Protein AF-A0AAU9WSP3-F1 (afdb_monomer)

Solvent-accessible surface area (backbone atoms only — not comparable to full-atom values): 6802 Å² total; per-residue (Å²): 117,81,65,59,62,52,50,52,52,45,54,53,53,48,30,65,73,71,67,58,80,70,89,55,88,59,47,68,60,51,52,48,63,74,67,63,67,75,53,58,68,58,49,56,67,69,65,37,68,61,59,35,25,74,69,62,74,43,94,52,84,66,62,70,87,78,64,78,55,100,62,71,81,72,67,84,59,94,43,68,72,53,45,72,30,73,66,51,56,45,34,62,60,54,68,67,50,72,83,68,74,81,60,78,87,115

Structure (mmCIF, N/CA/C/O backbone):
data_AF-A0AAU9WSP3-F1
#
_entry.id   AF-A0AAU9WSP3-F1
#
loop_
_atom_site.group_PDB
_atom_site.id
_atom_site.type_symbol
_atom_site.label_atom_id
_atom_site.label_alt_id
_atom_site.label_comp_id
_atom_site.label_asym_id
_atom_site.label_entity_id
_atom_site.label_seq_id
_atom_site.pdbx_PDB_ins_code
_atom_site.Cartn_x
_atom_site.Cartn_y
_atom_site.Cartn_z
_atom_site.occupancy
_atom_site.B_iso_or_equiv
_atom_site.auth_seq_id
_atom_site.auth_comp_id
_atom_site.auth_asym_id
_atom_site.auth_atom_id
_atom_site.pdbx_PDB_model_num
ATOM 1 N N . TYR A 1 1 ? 4.171 11.838 8.078 1.00 46.59 1 TYR A N 1
ATOM 2 C CA . TYR A 1 1 ? 2.844 12.395 7.734 1.00 46.59 1 TYR A CA 1
ATOM 3 C C . TYR A 1 1 ? 2.044 11.533 6.755 1.00 46.59 1 TYR A C 1
ATOM 5 O O . TYR A 1 1 ? 0.899 11.222 7.053 1.00 46.59 1 TYR A O 1
ATOM 13 N N . GLN A 1 2 ? 2.620 11.063 5.641 1.00 54.84 2 GLN A N 1
ATOM 14 C CA . GLN A 1 2 ? 1.883 10.315 4.605 1.00 54.84 2 GLN A CA 1
ATOM 15 C C . GLN A 1 2 ? 1.361 8.917 5.029 1.00 54.84 2 GLN A C 1
ATOM 17 O O . GLN A 1 2 ? 0.444 8.395 4.416 1.00 54.84 2 GLN A O 1
ATOM 22 N N . LYS A 1 3 ? 1.884 8.304 6.096 1.00 60.97 3 LYS A N 1
ATOM 23 C CA . LYS A 1 3 ? 1.361 7.018 6.602 1.00 60.97 3 LYS A CA 1
ATOM 24 C C . LYS A 1 3 ? 0.077 7.160 7.432 1.00 60.97 3 LYS A C 1
ATOM 26 O O . LYS A 1 3 ? -0.770 6.278 7.409 1.00 60.97 3 LYS A O 1
ATOM 31 N N . LEU A 1 4 ? -0.109 8.299 8.108 1.00 69.12 4 LEU A N 1
ATOM 32 C CA . LEU A 1 4 ? -1.236 8.508 9.025 1.00 69.12 4 LEU A CA 1
ATOM 33 C C . LEU A 1 4 ? -2.578 8.648 8.295 1.00 69.12 4 LEU A C 1
ATOM 35 O O . LEU A 1 4 ? -3.576 8.105 8.751 1.00 69.12 4 LEU A O 1
ATOM 39 N N . TRP A 1 5 ? -2.620 9.352 7.159 1.00 79.75 5 TRP A N 1
ATOM 40 C CA . TRP A 1 5 ? -3.873 9.515 6.405 1.00 79.75 5 TRP A CA 1
ATOM 41 C C . TRP A 1 5 ? -4.324 8.209 5.745 1.00 79.75 5 TRP A C 1
ATOM 43 O O . TRP A 1 5 ? -5.519 7.963 5.609 1.00 79.75 5 TRP A O 1
ATOM 53 N N . LEU A 1 6 ? -3.371 7.364 5.345 1.00 77.81 6 LEU A N 1
ATOM 54 C CA . LEU A 1 6 ? -3.654 6.107 4.667 1.00 77.81 6 LEU A CA 1
ATOM 55 C C . LEU A 1 6 ? -4.357 5.135 5.626 1.00 77.81 6 LEU A C 1
ATOM 57 O O . LEU A 1 6 ? -5.388 4.558 5.288 1.00 77.81 6 LEU A O 1
ATOM 61 N N . GLU A 1 7 ? -3.883 5.058 6.867 1.00 79.25 7 GLU A N 1
ATOM 62 C CA . GLU A 1 7 ? -4.528 4.251 7.904 1.00 79.25 7 GLU A CA 1
ATOM 63 C C . GLU A 1 7 ? -5.861 4.849 8.381 1.00 79.25 7 GLU A C 1
ATOM 65 O O . GLU A 1 7 ? -6.784 4.109 8.710 1.00 79.25 7 GLU A O 1
ATOM 70 N N . GLN A 1 8 ? -6.061 6.171 8.300 1.00 83.12 8 GLN A N 1
ATOM 71 C CA . GLN A 1 8 ? -7.392 6.756 8.530 1.00 83.12 8 GLN A CA 1
ATOM 72 C C . GLN A 1 8 ? -8.435 6.262 7.515 1.00 83.12 8 GLN A C 1
ATOM 74 O O . GLN A 1 8 ? -9.593 6.050 7.882 1.00 83.12 8 GLN A O 1
ATOM 79 N N . VAL A 1 9 ? -8.046 6.047 6.252 1.00 85.56 9 VAL A N 1
ATOM 80 C CA . VAL A 1 9 ? -8.932 5.444 5.240 1.00 85.56 9 VAL A CA 1
ATOM 81 C C . VAL A 1 9 ? -9.261 3.998 5.611 1.00 85.56 9 VAL A C 1
ATOM 83 O O . VAL A 1 9 ? -10.420 3.592 5.513 1.00 85.56 9 VAL A O 1
ATOM 86 N N . GLN A 1 10 ? -8.277 3.236 6.099 1.00 85.81 10 GLN A N 1
ATOM 87 C CA . GLN A 1 10 ? -8.506 1.880 6.597 1.00 85.81 10 GLN A CA 1
ATOM 88 C C . GLN A 1 10 ? -9.495 1.853 7.764 1.00 85.81 10 GLN A C 1
ATOM 90 O O . GLN A 1 10 ? -10.444 1.073 7.724 1.00 85.81 10 GLN A O 1
ATOM 95 N N . CYS A 1 11 ? -9.330 2.725 8.759 1.00 84.31 11 CYS A N 1
ATOM 96 C CA . CYS A 1 11 ? -10.232 2.798 9.910 1.00 84.31 11 CYS A CA 1
ATOM 97 C C . CYS A 1 11 ? -11.682 3.097 9.495 1.00 84.31 11 CYS A C 1
ATOM 99 O O . CYS A 1 11 ? -12.617 2.499 10.023 1.00 84.31 11 CYS A O 1
ATOM 101 N N . ARG A 1 12 ? -11.886 3.973 8.502 1.00 86.56 12 ARG A N 1
ATOM 102 C CA . ARG A 1 12 ? -13.226 4.254 7.955 1.00 86.56 12 ARG A CA 1
ATOM 103 C C . ARG A 1 12 ? -13.839 3.035 7.267 1.00 86.56 12 ARG A C 1
ATOM 105 O O . ARG A 1 12 ? -15.023 2.766 7.454 1.00 86.56 12 ARG A O 1
ATOM 112 N N . ALA A 1 13 ? -13.045 2.295 6.495 1.00 85.94 13 ALA A N 1
ATOM 113 C CA . ALA A 1 13 ? -13.501 1.067 5.843 1.00 85.94 13 ALA A CA 1
ATOM 114 C C . ALA A 1 13 ? -13.871 -0.020 6.865 1.00 85.94 13 ALA A C 1
ATOM 116 O O . ALA A 1 13 ? -14.876 -0.704 6.697 1.00 85.94 13 ALA A O 1
ATOM 117 N N . VAL A 1 14 ? -13.092 -0.140 7.942 1.00 87.50 14 VAL A N 1
ATOM 118 C CA . VAL A 1 14 ? -13.362 -1.056 9.059 1.00 87.50 14 VAL A CA 1
ATOM 119 C C . VAL A 1 14 ? -14.720 -0.752 9.680 1.00 87.50 14 VAL A C 1
ATOM 121 O O . VAL A 1 14 ? -15.568 -1.635 9.697 1.00 87.50 14 VAL A O 1
ATOM 124 N N . HIS A 1 15 ? -14.973 0.504 10.065 1.00 86.62 15 HIS A N 1
ATOM 125 C CA . HIS A 1 15 ? -16.275 0.923 10.600 1.00 86.62 15 HIS A CA 1
ATOM 126 C C . HIS A 1 15 ? -17.443 0.603 9.671 1.00 86.62 15 HIS A C 1
ATOM 128 O O . HIS A 1 15 ? -18.496 0.168 10.132 1.00 86.62 15 HIS A O 1
ATOM 134 N N . PHE A 1 16 ? -17.264 0.808 8.366 1.00 86.50 16 PHE A N 1
ATOM 135 C CA . PHE A 1 16 ? -18.297 0.493 7.387 1.00 86.50 16 PHE A CA 1
ATOM 136 C C . PHE A 1 16 ? -18.642 -1.003 7.369 1.00 86.50 16 PHE A C 1
ATOM 138 O O . PHE A 1 16 ? -19.816 -1.364 7.331 1.00 86.50 16 PHE A O 1
ATOM 145 N N . VAL A 1 17 ? -17.633 -1.874 7.439 1.00 86.75 17 VAL A N 1
ATOM 146 C CA . VAL A 1 17 ? -17.829 -3.329 7.395 1.00 86.75 17 VAL A CA 1
ATOM 147 C C . VAL A 1 17 ? -18.373 -3.880 8.711 1.00 86.75 17 VAL A C 1
ATOM 149 O O . VAL A 1 17 ? -19.295 -4.692 8.689 1.00 86.75 17 VAL A O 1
ATOM 152 N N . THR A 1 18 ? -17.860 -3.428 9.857 1.00 86.00 18 THR A N 1
ATOM 153 C CA . THR A 1 18 ? -18.309 -3.900 11.181 1.00 86.00 18 THR A CA 1
ATOM 154 C C . THR A 1 18 ? -19.566 -3.206 11.678 1.00 86.00 18 THR A C 1
ATOM 156 O O . THR A 1 18 ? -20.133 -3.629 12.681 1.00 86.00 18 THR A O 1
ATOM 159 N N . ARG A 1 19 ? -20.011 -2.142 10.994 1.00 83.81 19 ARG A N 1
ATOM 160 C CA . ARG A 1 19 ? -21.121 -1.268 11.408 1.00 83.8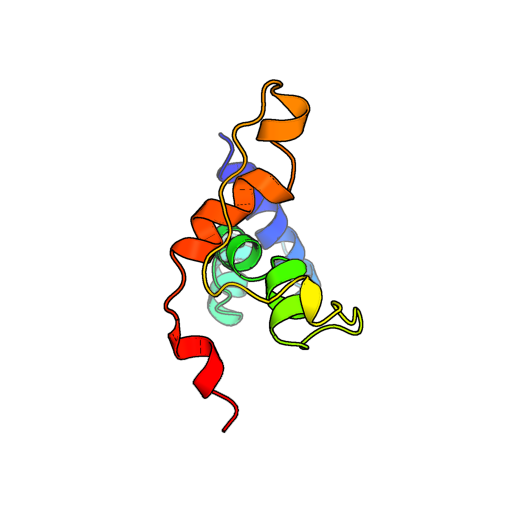1 19 ARG A CA 1
ATOM 161 C C . ARG A 1 19 ? -20.933 -0.686 12.813 1.00 83.81 19 ARG A C 1
ATOM 163 O O . ARG A 1 19 ? -21.901 -0.354 13.494 1.00 83.81 19 ARG A O 1
ATOM 170 N N . THR A 1 20 ? -19.685 -0.553 13.254 1.00 78.94 20 THR A N 1
ATOM 171 C CA . THR A 1 20 ? -19.343 0.007 14.562 1.00 78.94 20 THR A CA 1
ATOM 172 C C . THR A 1 20 ? -19.089 1.499 14.414 1.00 78.94 20 THR A C 1
ATOM 174 O O . THR A 1 20 ? -18.109 1.910 13.798 1.00 78.94 20 THR A O 1
ATOM 177 N N . TYR A 1 21 ? -19.977 2.311 14.983 1.00 81.38 21 TYR A N 1
ATOM 178 C CA . TYR A 1 21 ? -19.881 3.777 14.970 1.00 81.38 21 TYR A CA 1
ATOM 179 C C . TYR A 1 21 ? -19.879 4.378 16.382 1.00 81.38 21 TYR A C 1
ATOM 181 O O . TYR A 1 21 ? -20.042 5.587 16.553 1.00 81.38 21 TYR A O 1
ATOM 189 N N . THR A 1 22 ? -19.723 3.534 17.403 1.00 79.88 22 THR A N 1
ATOM 190 C CA . THR A 1 22 ? -19.678 3.953 18.802 1.00 79.88 22 THR A CA 1
ATOM 191 C C . THR A 1 22 ? -18.410 4.755 19.086 1.00 79.88 22 THR A C 1
ATOM 193 O O . THR A 1 22 ? -17.358 4.536 18.486 1.00 79.88 22 THR A O 1
ATOM 196 N N . ARG A 1 23 ? -18.512 5.713 20.012 1.00 75.44 23 ARG A N 1
ATOM 197 C CA . ARG A 1 23 ? -17.392 6.570 20.445 1.00 75.44 23 ARG A CA 1
ATOM 198 C C . ARG A 1 23 ? -16.593 5.970 21.604 1.00 75.44 23 ARG A C 1
ATOM 200 O O . ARG A 1 23 ? -15.838 6.681 22.256 1.00 75.44 23 ARG A O 1
ATOM 207 N N . GLU A 1 24 ? -16.791 4.685 21.871 1.00 79.94 24 GLU A N 1
ATOM 208 C CA . GLU A 1 24 ? -16.080 3.974 22.925 1.00 79.94 24 GLU A CA 1
ATOM 209 C C . GLU A 1 24 ?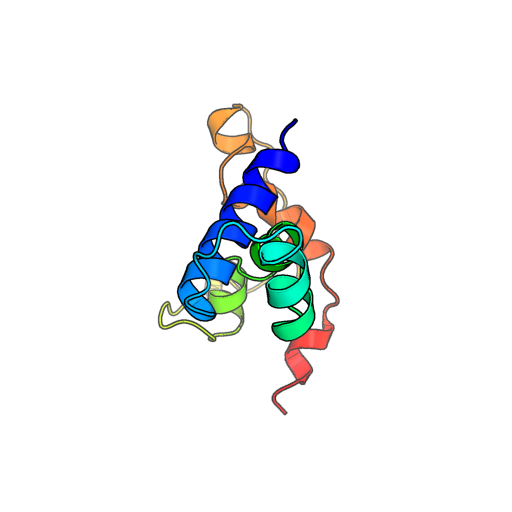 -14.594 3.868 22.588 1.00 79.94 24 GLU A C 1
ATOM 211 O O . GLU A 1 24 ? -14.196 3.617 21.443 1.00 79.94 24 GLU A O 1
ATOM 216 N N . GLU A 1 25 ? -13.766 4.076 23.604 1.00 75.00 25 GLU A N 1
ATOM 217 C CA . GLU A 1 25 ? -12.322 4.045 23.453 1.00 75.00 25 GLU A CA 1
ATOM 218 C C . GLU A 1 25 ? -11.867 2.636 23.038 1.00 75.00 25 GLU A C 1
ATOM 220 O O . GLU A 1 25 ? -12.287 1.627 23.600 1.00 75.00 25 GLU A O 1
ATOM 225 N N . GLY A 1 26 ? -11.044 2.548 21.989 1.00 75.94 26 GLY A N 1
ATOM 226 C CA . GLY A 1 26 ? -10.567 1.266 21.457 1.00 75.94 26 GLY A CA 1
ATOM 227 C C . GLY A 1 26 ? -11.525 0.527 20.511 1.00 75.94 26 GLY A C 1
ATOM 228 O O . GLY A 1 26 ? -11.138 -0.521 19.994 1.00 75.94 26 GLY A O 1
ATOM 229 N N . CYS A 1 27 ? -12.709 1.069 20.198 1.00 79.00 27 CYS A N 1
ATOM 230 C CA . CYS A 1 27 ? -13.668 0.461 19.260 1.00 79.00 27 CYS A CA 1
ATOM 231 C C . CYS A 1 27 ? -13.035 0.120 17.892 1.00 79.00 27 CYS A C 1
ATOM 233 O O . CYS A 1 27 ? -13.079 -1.028 17.446 1.00 79.00 27 CYS A O 1
ATOM 235 N N . VAL A 1 28 ? -12.335 1.084 17.278 1.00 76.75 28 VAL A N 1
ATOM 236 C CA . VAL A 1 28 ? -11.615 0.894 16.000 1.00 76.75 28 VAL A CA 1
ATOM 237 C C . VAL A 1 28 ? -10.529 -0.177 16.123 1.00 76.75 28 VAL A C 1
ATOM 239 O O . VAL A 1 28 ? -10.373 -1.012 15.236 1.00 76.75 28 VAL A O 1
ATOM 242 N N . THR A 1 29 ? -9.766 -0.162 17.218 1.00 81.12 29 THR A N 1
ATOM 243 C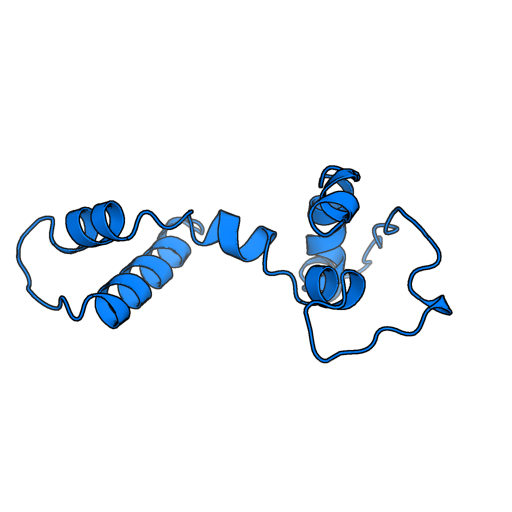 CA . THR A 1 29 ? -8.656 -1.095 17.454 1.00 81.12 29 THR A CA 1
ATOM 244 C C . THR A 1 29 ? -9.164 -2.526 17.618 1.00 81.12 29 THR A C 1
ATOM 246 O O . THR A 1 29 ? -8.572 -3.458 17.075 1.00 81.12 29 THR A O 1
ATOM 249 N N . ASN A 1 30 ? -10.284 -2.705 18.317 1.00 82.44 30 ASN A N 1
ATOM 250 C CA . ASN A 1 30 ? -10.930 -4.002 18.491 1.00 82.44 30 ASN A CA 1
ATOM 251 C C . ASN A 1 30 ? -11.526 -4.508 17.171 1.00 82.44 30 ASN A C 1
ATOM 253 O O . ASN A 1 30 ? -11.303 -5.663 16.813 1.00 82.44 30 ASN A O 1
ATOM 257 N N . ALA A 1 31 ? -12.181 -3.635 16.400 1.00 83.06 31 ALA A N 1
ATOM 258 C CA . ALA A 1 31 ? -12.701 -3.966 15.073 1.00 83.06 31 ALA A CA 1
ATOM 259 C C . ALA A 1 31 ? -11.578 -4.349 14.088 1.00 83.06 31 ALA A C 1
ATOM 261 O O . ALA A 1 31 ? -11.696 -5.330 13.354 1.00 83.06 31 ALA A O 1
ATOM 262 N N . LEU A 1 32 ? -10.447 -3.634 14.116 1.00 83.56 32 LEU A N 1
ATOM 263 C CA . LEU A 1 32 ? -9.253 -3.970 13.333 1.00 83.56 32 LEU A CA 1
ATOM 264 C C . LEU A 1 32 ? -8.693 -5.351 13.696 1.00 83.56 32 LEU A C 1
ATOM 266 O O . LEU A 1 32 ? -8.356 -6.121 12.798 1.00 83.56 32 LEU A O 1
ATOM 270 N N . ARG A 1 33 ? -8.622 -5.679 14.994 1.00 84.00 33 ARG A N 1
ATOM 271 C CA . ARG A 1 33 ? -8.173 -6.998 15.474 1.00 84.00 33 ARG A CA 1
ATOM 272 C C . ARG A 1 33 ? -9.126 -8.118 15.069 1.00 84.00 33 ARG A C 1
ATOM 274 O O . ARG A 1 33 ? -8.662 -9.180 14.677 1.00 84.00 33 ARG A O 1
ATOM 281 N N . GLN A 1 34 ? -10.434 -7.877 15.132 1.00 85.25 34 GLN A N 1
ATOM 282 C CA . GLN A 1 34 ? -11.452 -8.856 14.747 1.00 85.25 34 GLN A CA 1
ATOM 283 C C . GLN A 1 34 ? -11.389 -9.189 13.252 1.00 85.25 34 GLN A C 1
ATOM 285 O O . GLN A 1 34 ? -11.508 -10.347 12.864 1.00 85.25 34 GLN A O 1
ATOM 290 N N . ILE A 1 35 ? -11.208 -8.168 12.416 1.00 84.88 35 ILE A N 1
ATOM 291 C CA . ILE A 1 35 ? -11.181 -8.311 10.960 1.00 84.88 35 ILE A CA 1
ATOM 292 C C . ILE A 1 35 ? -9.832 -8.862 10.457 1.00 84.88 35 ILE A C 1
ATOM 294 O O . ILE A 1 35 ? -9.778 -9.476 9.392 1.00 84.88 35 ILE A O 1
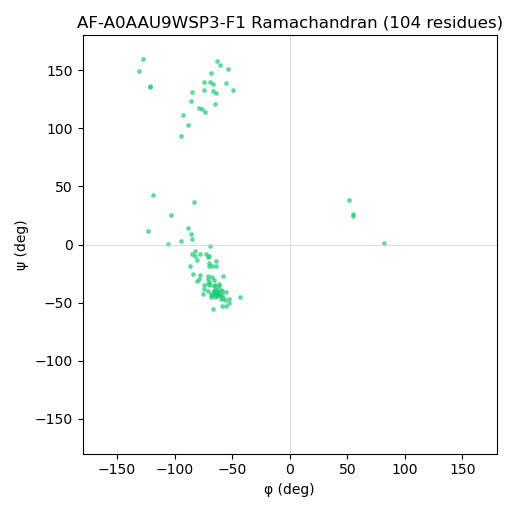ATOM 298 N N . ASN A 1 36 ? -8.748 -8.636 11.208 1.00 85.00 36 ASN A N 1
ATOM 299 C CA . ASN A 1 36 ? -7.391 -9.099 10.902 1.00 85.00 36 ASN A CA 1
ATOM 300 C C . ASN A 1 36 ? -6.923 -8.750 9.472 1.00 85.00 36 ASN A C 1
ATOM 302 O O . ASN A 1 36 ? -6.268 -9.542 8.791 1.00 85.00 36 ASN A O 1
ATOM 306 N N . TRP A 1 37 ? -7.287 -7.563 8.974 1.00 83.44 37 TRP A N 1
ATOM 307 C CA . TRP A 1 37 ? -6.850 -7.127 7.648 1.00 83.44 37 TRP A CA 1
ATOM 308 C C . TRP A 1 37 ? -5.378 -6.709 7.649 1.00 83.44 37 TRP A C 1
ATOM 310 O O . TRP A 1 37 ? -4.953 -5.963 8.536 1.00 83.44 37 TRP A O 1
ATOM 320 N N . PRO A 1 38 ? -4.619 -7.061 6.596 1.00 80.62 38 PRO A N 1
ATOM 321 C CA . PRO A 1 38 ? -3.323 -6.446 6.361 1.00 80.62 38 PRO A CA 1
ATOM 322 C C . PRO A 1 38 ? -3.475 -4.930 6.155 1.00 80.62 38 PRO A C 1
ATOM 324 O O . PRO A 1 38 ? -4.528 -4.444 5.715 1.00 80.62 38 PRO A O 1
ATOM 327 N N . THR A 1 39 ? -2.411 -4.178 6.457 1.00 80.62 39 THR A N 1
ATOM 328 C CA . THR A 1 39 ? -2.396 -2.712 6.320 1.00 80.62 39 THR A CA 1
ATOM 329 C C . THR A 1 39 ? -2.801 -2.282 4.914 1.00 80.62 39 THR A C 1
ATOM 331 O O . THR A 1 39 ? -2.591 -2.998 3.926 1.00 80.62 39 THR A O 1
ATOM 334 N N . LEU A 1 40 ? -3.398 -1.100 4.794 1.00 79.31 40 LEU A N 1
ATOM 335 C CA . LEU A 1 40 ? -3.876 -0.598 3.513 1.00 79.31 40 LEU A CA 1
ATOM 336 C C . LEU A 1 40 ? -2.694 -0.342 2.583 1.00 79.31 40 LEU A C 1
ATOM 338 O O . LEU A 1 40 ? -2.823 -0.544 1.381 1.00 79.31 40 LEU A O 1
ATOM 342 N N . GLU A 1 41 ? -1.535 0.017 3.135 1.00 77.06 41 GLU A N 1
ATOM 343 C CA . GLU A 1 41 ? -0.266 0.080 2.407 1.00 77.06 41 GLU A CA 1
ATOM 344 C C . GLU A 1 41 ? 0.039 -1.267 1.735 1.00 77.06 41 GLU A C 1
ATOM 346 O O . GLU A 1 41 ? 0.177 -1.327 0.512 1.00 77.06 41 GLU A O 1
ATOM 351 N N . LYS A 1 42 ? 0.016 -2.369 2.499 1.00 75.06 42 LYS A N 1
ATOM 352 C CA . LYS A 1 42 ? 0.278 -3.714 1.970 1.00 75.06 42 LYS A CA 1
ATOM 353 C C . LYS A 1 42 ? -0.780 -4.157 0.960 1.00 75.06 42 LYS A C 1
ATOM 355 O O . LYS A 1 42 ? -0.451 -4.718 -0.081 1.00 75.06 42 LYS A O 1
ATOM 360 N N . ARG A 1 43 ? -2.057 -3.858 1.218 1.00 75.62 43 ARG A N 1
ATOM 361 C CA . ARG A 1 43 ? -3.149 -4.170 0.281 1.00 75.62 43 ARG A CA 1
ATOM 362 C C . ARG A 1 43 ? -3.045 -3.380 -1.017 1.00 75.62 43 ARG A C 1
ATOM 364 O O . ARG A 1 43 ? -3.345 -3.929 -2.068 1.00 75.62 43 ARG A O 1
ATOM 371 N N . ARG A 1 44 ? -2.596 -2.123 -0.973 1.00 74.44 44 ARG A N 1
ATOM 372 C CA . ARG A 1 44 ? -2.385 -1.294 -2.171 1.00 74.44 44 ARG A CA 1
ATOM 373 C C . ARG A 1 44 ? -1.189 -1.748 -3.002 1.00 74.44 44 ARG A C 1
ATOM 375 O O . ARG A 1 44 ? -1.242 -1.586 -4.215 1.00 74.44 44 ARG A O 1
ATOM 382 N N . GLN A 1 45 ? -0.170 -2.339 -2.380 1.00 68.25 45 GLN A N 1
ATOM 383 C CA . GLN A 1 45 ? 0.936 -2.979 -3.104 1.00 68.25 45 GLN A CA 1
ATOM 384 C C . GLN A 1 45 ? 0.441 -4.189 -3.916 1.00 68.25 45 GLN A C 1
ATOM 386 O O . GLN A 1 45 ? 0.743 -4.315 -5.100 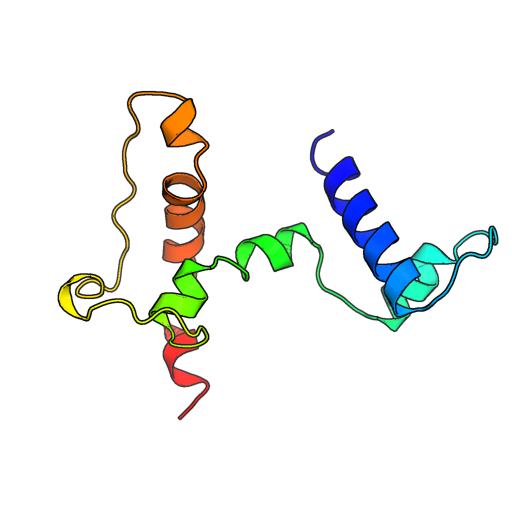1.00 68.25 45 GLN A O 1
ATOM 391 N N . VAL A 1 46 ? -0.390 -5.042 -3.305 1.00 59.38 46 VAL A N 1
ATOM 392 C CA . VAL A 1 46 ? -0.886 -6.284 -3.933 1.00 59.38 46 VAL A CA 1
ATOM 393 C C . VAL A 1 46 ? -2.056 -6.039 -4.899 1.00 59.38 46 VAL A C 1
ATOM 395 O O . VAL A 1 46 ? -2.191 -6.722 -5.908 1.00 59.38 46 VAL A O 1
ATOM 398 N N . ALA A 1 47 ? -2.904 -5.038 -4.647 1.00 59.53 47 ALA A N 1
ATOM 399 C CA . ALA A 1 47 ? -4.071 -4.712 -5.475 1.00 59.53 47 ALA A CA 1
ATOM 400 C C . ALA A 1 47 ? -3.730 -3.834 -6.691 1.00 59.53 47 ALA A C 1
ATOM 402 O O . ALA A 1 47 ? -4.495 -2.943 -7.066 1.00 59.53 47 ALA A O 1
ATOM 403 N N . THR A 1 48 ? -2.579 -4.057 -7.311 1.00 68.12 48 THR A N 1
ATOM 404 C CA . THR A 1 48 ? -2.224 -3.350 -8.535 1.00 68.12 48 THR A CA 1
ATOM 405 C C . THR A 1 48 ? -3.004 -3.962 -9.697 1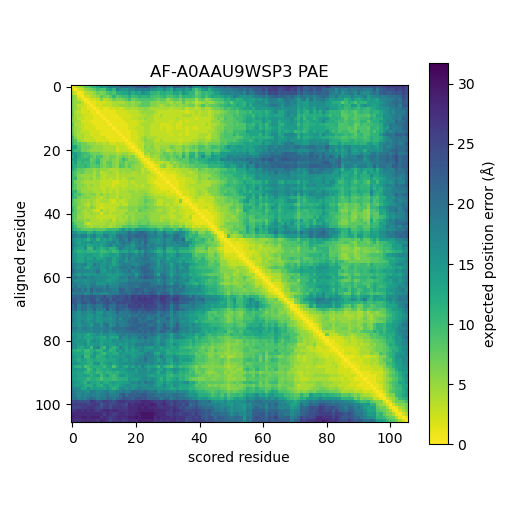.00 68.12 48 THR A C 1
ATOM 407 O O . THR A 1 48 ? -2.867 -5.142 -9.999 1.00 68.12 48 THR A O 1
ATOM 410 N N . LEU A 1 49 ? -3.877 -3.160 -10.320 1.00 67.56 49 LEU A N 1
ATOM 411 C CA . LEU A 1 49 ? -4.770 -3.565 -11.415 1.00 67.56 49 LEU A CA 1
ATOM 412 C C . LEU A 1 49 ? -4.055 -4.445 -12.449 1.00 67.56 49 LEU A C 1
ATOM 414 O O . LEU A 1 49 ? -4.565 -5.497 -12.804 1.00 67.56 49 LEU A O 1
ATOM 418 N N . MET A 1 50 ? -2.842 -4.058 -12.845 1.00 67.31 50 MET A N 1
ATOM 419 C CA . MET A 1 50 ? -2.035 -4.800 -13.808 1.00 67.31 50 MET A CA 1
ATOM 420 C C . MET A 1 50 ? -1.632 -6.193 -13.352 1.00 67.31 50 MET A C 1
ATOM 422 O O . MET A 1 50 ? -1.694 -7.096 -14.168 1.00 67.31 50 MET A O 1
ATOM 426 N N . TYR A 1 51 ? -1.234 -6.382 -12.088 1.00 68.56 51 TYR A N 1
ATOM 427 C CA . TYR A 1 51 ? -0.888 -7.713 -11.589 1.00 68.56 51 TYR A CA 1
ATOM 428 C C . TYR A 1 51 ? -2.069 -8.654 -11.808 1.00 68.56 51 TYR A C 1
ATOM 430 O O . TYR A 1 51 ? -1.914 -9.708 -12.409 1.00 68.56 51 TYR A O 1
ATOM 438 N N . LYS A 1 52 ? -3.272 -8.202 -11.435 1.00 70.62 52 LYS A N 1
ATOM 439 C CA . LYS A 1 52 ? -4.501 -8.965 -11.659 1.00 70.62 52 LYS A CA 1
ATOM 440 C C . LYS A 1 52 ? -4.827 -9.156 -13.141 1.00 70.62 52 LYS A C 1
ATOM 442 O O . LYS A 1 52 ? -5.352 -10.195 -13.508 1.00 70.62 52 LYS A O 1
ATOM 447 N N . CYS A 1 53 ? -4.531 -8.175 -13.989 1.00 70.31 53 CYS A N 1
ATOM 448 C CA . CYS A 1 53 ? -4.713 -8.311 -15.431 1.00 70.31 53 CYS A CA 1
ATOM 449 C C . CYS A 1 53 ? -3.713 -9.297 -16.063 1.00 70.31 53 CYS A C 1
ATOM 451 O O . CYS A 1 53 ? -4.073 -10.018 -16.984 1.00 70.31 53 CYS A O 1
ATOM 453 N N . VAL A 1 54 ? -2.475 -9.357 -15.566 1.00 69.25 54 VAL A N 1
ATOM 454 C CA . VAL A 1 54 ? -1.428 -10.281 -16.036 1.00 69.25 54 VAL A CA 1
ATOM 455 C C . VAL A 1 54 ? -1.700 -11.704 -15.550 1.00 69.25 54 VAL A C 1
ATOM 457 O O . VAL A 1 54 ? -1.465 -12.656 -16.286 1.00 69.25 54 VAL A O 1
ATOM 460 N N . THR A 1 55 ? -2.256 -11.863 -14.346 1.00 67.81 55 THR A N 1
ATOM 461 C CA . THR A 1 55 ? -2.673 -13.163 -13.796 1.00 67.81 55 THR A CA 1
ATOM 462 C C . THR A 1 55 ? -4.089 -13.582 -14.209 1.00 67.81 55 THR A C 1
ATOM 464 O O . THR A 1 55 ? -4.607 -14.559 -13.678 1.00 67.81 55 THR A O 1
ATOM 467 N N . ASN A 1 56 ? -4.732 -12.873 -15.148 1.00 68.50 56 ASN A N 1
ATOM 468 C CA . ASN A 1 56 ? -6.113 -13.121 -15.601 1.00 68.50 56 ASN A CA 1
ATOM 469 C C . ASN A 1 56 ? -7.173 -13.136 -14.476 1.00 68.50 56 ASN A C 1
ATOM 471 O O . ASN A 1 56 ? -8.252 -13.705 -14.620 1.00 68.50 56 ASN A O 1
ATOM 475 N N . GLN A 1 57 ? -6.902 -12.464 -13.358 1.00 67.88 57 GLN A N 1
ATOM 476 C CA . GLN A 1 57 ? -7.823 -12.283 -12.230 1.00 67.88 57 GLN A CA 1
ATOM 477 C C . GLN A 1 57 ? -8.778 -11.086 -12.419 1.00 67.88 57 GLN A C 1
ATOM 479 O O . GLN A 1 57 ? -9.531 -10.733 -11.506 1.00 67.88 57 GLN A O 1
ATOM 484 N N . THR A 1 58 ? -8.743 -10.415 -13.573 1.00 71.69 58 THR A N 1
ATOM 485 C CA . THR A 1 58 ? -9.667 -9.334 -13.954 1.00 71.69 58 THR A CA 1
ATOM 486 C C . THR A 1 58 ? -10.293 -9.605 -15.317 1.00 71.69 58 THR A C 1
ATOM 488 O O . THR A 1 58 ? -9.753 -10.328 -16.144 1.00 71.69 58 THR A O 1
ATOM 491 N N . ALA A 1 59 ? -11.425 -8.950 -15.589 1.00 75.81 59 ALA A N 1
ATOM 492 C CA . ALA A 1 59 ? -12.080 -8.982 -16.900 1.00 75.81 59 ALA A CA 1
ATOM 493 C C . ALA A 1 59 ? -11.296 -8.243 -18.009 1.00 75.81 59 ALA A C 1
ATOM 495 O O . ALA A 1 59 ? -11.746 -8.186 -19.152 1.00 75.81 59 ALA A O 1
ATOM 496 N N . ILE A 1 60 ? -10.150 -7.638 -17.679 1.00 73.38 60 ILE A N 1
ATOM 497 C CA . ILE A 1 60 ? -9.302 -6.933 -18.638 1.00 73.38 60 ILE A CA 1
ATOM 498 C C . ILE A 1 60 ? -8.340 -7.958 -19.229 1.00 73.38 60 ILE A C 1
ATOM 500 O O . ILE A 1 60 ? -7.355 -8.328 -18.596 1.00 73.38 60 ILE A O 1
ATOM 504 N N . ASN A 1 61 ? -8.627 -8.398 -20.451 1.00 71.19 61 ASN A N 1
ATOM 505 C CA . ASN A 1 61 ? -7.731 -9.273 -21.193 1.00 71.19 61 ASN A CA 1
ATOM 506 C C . ASN A 1 61 ? -6.531 -8.458 -21.694 1.00 71.19 61 ASN A C 1
ATOM 508 O O . ASN A 1 61 ? -6.696 -7.536 -22.499 1.00 71.19 61 ASN A O 1
ATOM 512 N N . ILE A 1 62 ? -5.336 -8.765 -21.188 1.00 70.69 62 ILE A N 1
ATOM 513 C CA . ILE A 1 62 ? -4.098 -8.203 -21.723 1.00 70.69 62 ILE A CA 1
ATOM 514 C C . ILE A 1 62 ? -3.648 -9.082 -22.895 1.00 70.69 62 ILE A C 1
ATOM 516 O O . ILE A 1 62 ? -3.417 -10.277 -22.704 1.00 70.69 62 ILE A O 1
ATOM 520 N N . PRO A 1 63 ? -3.460 -8.505 -24.092 1.00 74.19 63 PRO A N 1
ATOM 521 C CA . PRO A 1 63 ? -2.942 -9.236 -25.237 1.00 74.19 63 PRO A CA 1
ATOM 522 C C . PRO A 1 63 ? -1.593 -9.904 -24.942 1.00 74.19 63 PRO A C 1
ATOM 524 O O . PRO A 1 63 ? -0.694 -9.290 -24.365 1.00 74.19 63 PRO A O 1
ATOM 527 N N . SER A 1 64 ? -1.413 -11.138 -25.412 1.00 68.88 64 SER A N 1
ATOM 528 C CA . SER A 1 64 ? -0.225 -11.964 -25.140 1.00 68.88 64 SER A CA 1
ATOM 529 C C . SER A 1 64 ? 1.105 -11.329 -25.567 1.00 68.88 64 SER A C 1
ATOM 531 O O . SER A 1 64 ? 2.131 -11.586 -24.944 1.00 68.88 64 SER A O 1
ATOM 533 N N . TYR A 1 65 ? 1.103 -10.448 -26.572 1.00 70.12 65 TYR A N 1
ATOM 534 C CA . TYR A 1 65 ? 2.304 -9.732 -27.018 1.00 70.12 65 TYR A CA 1
ATOM 535 C C . TYR A 1 65 ? 2.809 -8.682 -26.015 1.00 70.12 65 TYR A C 1
ATOM 537 O O . TYR A 1 65 ? 3.943 -8.227 -26.132 1.00 70.12 65 TYR A O 1
ATOM 545 N N . ILE A 1 66 ? 1.986 -8.286 -25.039 1.00 66.50 66 ILE A N 1
ATOM 546 C CA . ILE A 1 66 ? 2.365 -7.345 -23.975 1.00 66.50 66 ILE A CA 1
ATOM 547 C C . ILE A 1 66 ? 3.083 -8.071 -22.824 1.00 66.50 66 ILE A C 1
ATOM 549 O O . ILE A 1 66 ? 3.886 -7.461 -22.125 1.00 66.50 66 ILE A O 1
ATOM 553 N N . ILE A 1 67 ? 2.831 -9.372 -22.637 1.00 63.66 67 ILE A N 1
ATOM 554 C CA . ILE A 1 67 ? 3.284 -10.172 -21.480 1.00 63.66 67 ILE A CA 1
ATOM 555 C C . ILE A 1 67 ? 4.490 -11.060 -21.860 1.00 63.66 67 ILE A C 1
ATOM 557 O O . ILE A 1 67 ? 4.719 -12.111 -21.276 1.00 63.66 67 ILE A O 1
ATOM 561 N N . SER A 1 68 ? 5.280 -10.687 -22.871 1.00 55.94 68 SER A N 1
ATOM 562 C CA . SER A 1 68 ? 6.360 -11.561 -23.366 1.00 55.94 68 SER A CA 1
ATOM 563 C C . SER A 1 68 ? 7.577 -11.661 -22.434 1.00 55.94 68 SER A C 1
ATOM 565 O O . SER A 1 68 ? 8.454 -12.487 -22.675 1.00 55.94 68 SER A O 1
ATOM 567 N N . SER A 1 69 ? 7.636 -10.844 -21.377 1.00 60.62 69 SER A N 1
ATOM 568 C CA . SER A 1 69 ? 8.762 -10.768 -20.445 1.00 60.62 69 SER A CA 1
ATOM 569 C C . SER A 1 69 ? 8.323 -11.068 -19.015 1.00 60.62 69 SER A C 1
ATOM 571 O O . SER A 1 69 ? 7.309 -10.553 -18.545 1.00 60.62 69 SER A O 1
ATOM 573 N N . THR A 1 70 ? 9.124 -11.867 -18.309 1.00 61.75 70 THR A N 1
ATOM 574 C CA . THR A 1 70 ? 8.972 -12.154 -16.873 1.00 61.75 70 THR A CA 1
ATOM 575 C C . THR A 1 70 ? 9.305 -10.952 -15.991 1.00 61.75 70 THR A C 1
ATOM 577 O O . THR A 1 70 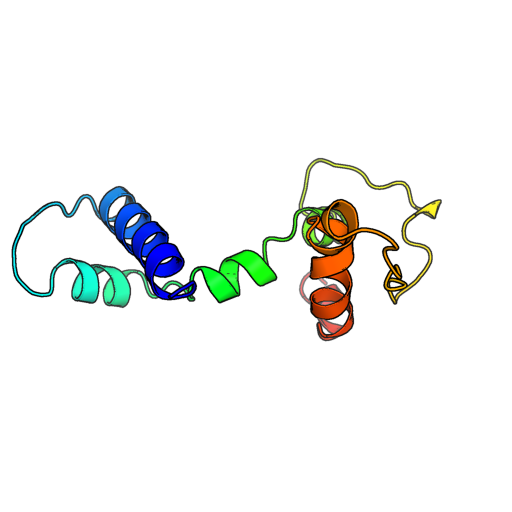? 8.905 -10.917 -14.832 1.00 61.75 70 THR A O 1
ATOM 580 N N . GLU A 1 71 ? 10.025 -9.966 -16.533 1.00 65.19 71 GLU A N 1
ATOM 581 C CA . GLU A 1 71 ? 10.441 -8.755 -15.827 1.00 65.19 71 GLU A CA 1
ATOM 582 C C . GLU A 1 71 ? 9.903 -7.505 -16.529 1.00 65.19 71 GLU A C 1
ATOM 584 O O . GLU A 1 71 ? 9.981 -7.370 -17.757 1.00 65.19 71 GLU A O 1
ATOM 589 N N . PHE A 1 72 ? 9.376 -6.566 -15.743 1.00 71.12 72 PHE A N 1
ATOM 590 C CA . PHE A 1 72 ? 8.942 -5.266 -16.243 1.00 71.12 72 PHE A CA 1
ATOM 591 C C . PHE A 1 72 ? 10.132 -4.308 -16.283 1.00 71.12 72 PHE A C 1
ATOM 593 O O . PHE A 1 72 ? 10.844 -4.146 -15.293 1.00 71.12 72 PHE A O 1
ATOM 600 N N . ILE A 1 73 ? 10.335 -3.621 -17.406 1.00 74.94 73 ILE A N 1
ATOM 601 C CA . ILE A 1 73 ? 11.423 -2.645 -17.535 1.00 74.94 73 ILE A CA 1
ATOM 602 C C . ILE A 1 73 ? 11.000 -1.344 -16.832 1.00 74.94 73 ILE A C 1
ATOM 604 O O . ILE A 1 73 ? 10.020 -0.724 -17.258 1.00 74.94 73 ILE A O 1
ATOM 608 N N . PRO A 1 74 ? 11.704 -0.894 -15.774 1.00 72.06 74 PRO A N 1
ATOM 609 C CA . PRO A 1 74 ? 11.402 0.380 -15.139 1.00 72.06 74 PRO A CA 1
ATOM 610 C C . PRO A 1 74 ? 11.676 1.518 -16.121 1.00 72.06 74 PRO A C 1
ATOM 612 O O . PRO A 1 74 ? 12.792 1.699 -16.607 1.00 72.06 74 PRO A O 1
ATOM 615 N N . LEU A 1 75 ? 10.640 2.302 -16.410 1.00 75.50 75 LEU A N 1
ATOM 616 C CA . LEU A 1 75 ? 10.777 3.507 -17.219 1.00 75.50 75 LEU A CA 1
ATOM 617 C C . LEU A 1 75 ? 11.562 4.556 -16.426 1.00 75.50 75 LEU A C 1
ATOM 619 O O . LEU A 1 75 ? 11.326 4.724 -15.229 1.00 75.50 75 LEU A O 1
ATOM 623 N N . GLN A 1 76 ? 12.461 5.283 -17.094 1.00 77.44 76 GLN A N 1
ATOM 624 C CA . GLN A 1 76 ? 13.101 6.475 -16.535 1.00 77.44 76 GLN A CA 1
ATOM 625 C C . GLN A 1 76 ? 12.320 7.727 -16.967 1.00 77.44 76 GLN A C 1
ATOM 627 O O . GLN A 1 76 ? 12.532 8.246 -18.063 1.00 77.44 76 GLN A O 1
ATOM 632 N N . PRO A 1 77 ? 11.361 8.191 -16.150 1.00 78.12 77 PRO A N 1
ATOM 633 C CA . PRO A 1 77 ? 10.532 9.346 -16.463 1.00 78.12 77 PRO A CA 1
ATOM 634 C C . PRO A 1 77 ? 11.377 10.626 -16.481 1.00 78.12 77 PRO A C 1
ATOM 636 O O . PRO A 1 77 ? 12.101 10.909 -15.529 1.00 78.12 77 PRO A O 1
ATOM 639 N N . SER A 1 78 ? 11.226 11.442 -17.524 1.00 81.56 78 SER A N 1
ATOM 640 C CA . SER A 1 78 ? 11.851 12.771 -17.605 1.00 81.56 78 SER A CA 1
ATOM 641 C C . SER A 1 78 ? 11.085 13.853 -16.835 1.00 81.56 78 SER A C 1
ATOM 643 O O . SER A 1 78 ? 11.618 14.937 -16.615 1.00 81.56 78 SER A O 1
ATOM 645 N N . CYS A 1 79 ? 9.844 13.576 -16.411 1.00 84.62 79 CYS A N 1
ATOM 646 C CA . CYS A 1 79 ? 9.014 14.506 -15.650 1.00 84.62 79 CYS A CA 1
ATOM 647 C C . CYS A 1 79 ? 8.389 13.858 -14.409 1.00 84.62 79 CYS A C 1
ATOM 649 O O . CYS A 1 79 ? 8.049 12.670 -14.392 1.00 84.62 79 CYS A O 1
ATOM 651 N N . ASP A 1 80 ? 8.177 14.677 -13.379 1.00 81.06 80 ASP A N 1
ATOM 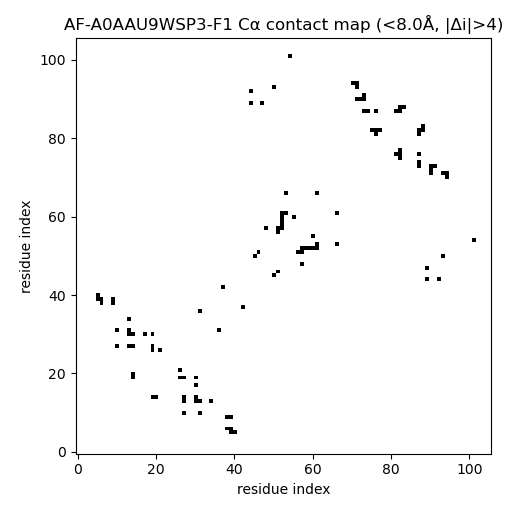652 C CA . ASP A 1 80 ? 7.603 14.239 -12.105 1.00 81.06 80 ASP A CA 1
ATOM 653 C C . ASP A 1 80 ? 6.185 13.675 -12.260 1.00 81.06 80 ASP A C 1
ATOM 655 O O . ASP A 1 80 ? 5.829 12.697 -11.602 1.00 81.06 80 ASP A O 1
ATOM 659 N N . THR A 1 81 ? 5.388 14.217 -13.185 1.00 82.81 81 THR A N 1
ATOM 660 C CA . THR A 1 81 ? 4.037 13.718 -13.477 1.00 82.81 81 THR A CA 1
ATOM 661 C C . THR A 1 81 ? 4.061 12.247 -13.887 1.00 82.81 81 THR A C 1
ATOM 663 O O . THR A 1 81 ? 3.286 11.437 -13.374 1.00 82.81 81 THR A O 1
ATOM 666 N N . TYR A 1 82 ? 4.982 11.875 -14.777 1.00 78.50 82 TYR A N 1
ATOM 667 C CA . TYR A 1 82 ? 5.118 10.492 -15.221 1.00 78.50 82 TYR A CA 1
ATOM 668 C C . TYR A 1 82 ? 5.772 9.628 -14.138 1.00 78.50 82 TYR A C 1
ATOM 670 O O . TYR A 1 82 ? 5.310 8.525 -13.867 1.00 78.50 82 TYR A O 1
ATOM 678 N N . LYS A 1 83 ? 6.759 10.164 -13.412 1.00 75.50 83 LYS A N 1
ATOM 679 C CA . LYS A 1 83 ? 7.436 9.474 -12.301 1.00 75.50 83 LYS A CA 1
ATOM 680 C C . LYS A 1 83 ? 6.516 9.049 -11.173 1.00 75.50 83 LYS A C 1
ATOM 682 O O . LYS A 1 83 ? 6.670 7.961 -10.622 1.00 75.50 83 LYS A O 1
ATOM 687 N N . TYR A 1 84 ? 5.564 9.903 -10.823 1.00 76.69 84 TYR A N 1
ATOM 688 C CA . TYR A 1 84 ? 4.607 9.628 -9.757 1.00 76.69 84 TYR A CA 1
ATOM 689 C C . TYR A 1 84 ? 3.293 9.031 -10.266 1.00 76.69 84 TYR A C 1
ATOM 691 O O . TYR A 1 84 ? 2.396 8.782 -9.453 1.00 76.69 84 TYR A O 1
ATOM 699 N N . SER A 1 85 ? 3.189 8.768 -11.574 1.00 79.44 85 SER A N 1
ATOM 700 C CA . SER A 1 85 ? 2.078 8.013 -12.146 1.00 79.44 85 SER A CA 1
ATOM 701 C C . SER A 1 85 ? 2.059 6.584 -11.611 1.00 79.44 85 SER A C 1
ATOM 703 O O . SER A 1 85 ? 3.060 6.049 -11.135 1.00 79.44 85 SER A O 1
ATOM 705 N N . PHE A 1 86 ? 0.881 5.966 -11.690 1.00 72.88 86 PHE A N 1
ATOM 706 C CA . PHE A 1 86 ? 0.645 4.620 -11.180 1.00 72.88 86 PHE A CA 1
ATOM 707 C C . PHE A 1 86 ? 1.660 3.609 -11.732 1.00 72.88 86 PHE A C 1
ATOM 709 O O . PHE A 1 86 ? 2.273 2.889 -10.956 1.00 72.88 86 PHE A O 1
ATOM 716 N N . TRP A 1 87 ? 1.900 3.633 -13.046 1.00 71.94 87 TRP A N 1
ATOM 717 C CA . TRP A 1 87 ? 2.691 2.620 -13.743 1.00 71.94 87 TRP A CA 1
ATOM 718 C C . TRP A 1 87 ? 4.180 2.593 -13.369 1.00 71.94 87 TRP A C 1
ATOM 720 O O . TRP A 1 87 ? 4.638 1.546 -12.916 1.00 71.94 87 TRP A O 1
ATOM 730 N N . PRO A 1 88 ? 4.961 3.689 -13.474 1.00 75.81 88 PRO A N 1
ATOM 731 C CA . PRO A 1 88 ? 6.397 3.611 -13.192 1.00 75.81 88 PRO A CA 1
ATOM 732 C C . PRO A 1 88 ? 6.697 3.334 -11.718 1.00 75.81 88 PRO A C 1
ATOM 734 O O . PRO A 1 88 ? 7.705 2.710 -11.400 1.00 75.81 88 PRO A O 1
ATOM 737 N N . ARG A 1 89 ? 5.799 3.748 -10.814 1.00 74.69 89 ARG A N 1
ATOM 738 C CA . ARG A 1 89 ? 5.938 3.509 -9.375 1.00 74.69 89 ARG A CA 1
ATOM 739 C C . ARG A 1 89 ? 5.728 2.039 -8.999 1.00 74.69 89 ARG A C 1
ATOM 741 O O . ARG A 1 89 ? 6.365 1.577 -8.062 1.00 74.69 89 ARG A O 1
ATOM 748 N N . THR A 1 90 ? 4.850 1.313 -9.693 1.00 74.06 90 THR A N 1
ATOM 749 C CA . THR A 1 90 ? 4.502 -0.072 -9.330 1.00 74.06 90 THR A CA 1
ATOM 750 C C . THR A 1 90 ? 5.436 -1.117 -9.934 1.00 74.06 90 THR A C 1
ATOM 752 O O . THR A 1 90 ? 5.493 -2.225 -9.416 1.00 74.06 90 THR A O 1
ATOM 755 N N . ILE A 1 91 ? 6.197 -0.777 -10.982 1.00 77.31 91 ILE A N 1
ATOM 756 C CA . ILE A 1 91 ? 7.136 -1.705 -11.643 1.00 77.31 91 ILE A CA 1
ATOM 757 C C . ILE A 1 91 ? 8.194 -2.241 -10.669 1.00 77.31 91 ILE A C 1
ATOM 759 O O . ILE A 1 91 ? 8.470 -3.438 -10.662 1.00 77.31 91 ILE A O 1
ATOM 763 N N . THR A 1 92 ? 8.760 -1.382 -9.815 1.00 76.38 92 THR A N 1
ATOM 764 C CA . THR A 1 92 ? 9.755 -1.803 -8.815 1.00 76.38 92 THR A CA 1
ATOM 765 C C . THR A 1 92 ? 9.165 -2.788 -7.810 1.00 76.38 92 THR A C 1
ATOM 767 O O . THR A 1 92 ? 9.780 -3.812 -7.525 1.00 76.38 92 THR A O 1
ATOM 770 N N . ASP A 1 93 ? 7.956 -2.507 -7.318 1.00 73.25 93 ASP A N 1
ATOM 771 C CA . ASP A 1 93 ? 7.256 -3.398 -6.395 1.00 73.25 93 ASP A CA 1
ATOM 772 C C . ASP A 1 93 ? 6.947 -4.748 -7.068 1.00 73.25 93 ASP A C 1
ATOM 774 O O . ASP A 1 93 ? 7.105 -5.786 -6.432 1.00 73.25 93 ASP A O 1
ATOM 778 N N . TRP A 1 94 ? 6.587 -4.770 -8.357 1.00 72.06 94 TRP A N 1
ATOM 779 C CA . TRP A 1 94 ? 6.316 -6.009 -9.101 1.00 72.06 94 TRP A CA 1
ATOM 780 C C . TRP A 1 94 ? 7.550 -6.866 -9.338 1.00 72.06 94 TRP A C 1
ATOM 782 O O . TRP A 1 94 ? 7.492 -8.064 -9.087 1.00 72.06 94 TRP A O 1
ATOM 792 N N . ASN A 1 95 ? 8.667 -6.269 -9.759 1.00 73.69 95 ASN A N 1
ATOM 793 C CA . ASN A 1 95 ? 9.919 -7.010 -9.945 1.00 73.69 95 ASN A CA 1
ATOM 794 C C . ASN A 1 95 ? 10.461 -7.574 -8.618 1.00 73.69 95 ASN A C 1
ATOM 796 O O . ASN A 1 95 ? 11.284 -8.482 -8.625 1.00 73.69 95 ASN A O 1
ATOM 800 N N . SER A 1 96 ? 10.005 -7.050 -7.473 1.00 73.69 96 SER A N 1
ATOM 801 C CA . SER A 1 96 ? 10.330 -7.589 -6.148 1.00 73.69 96 SER A CA 1
ATOM 802 C C . SER A 1 96 ? 9.417 -8.736 -5.692 1.00 73.69 96 SER A C 1
ATOM 804 O O . SER A 1 96 ? 9.679 -9.349 -4.655 1.00 73.69 96 SER A O 1
ATOM 806 N N . LEU A 1 97 ? 8.335 -9.027 -6.425 1.00 68.38 97 LEU A N 1
ATOM 807 C CA . LEU A 1 97 ? 7.444 -10.132 -6.092 1.00 68.38 97 LEU A CA 1
ATOM 808 C C . LEU A 1 97 ? 8.106 -11.468 -6.463 1.00 68.38 97 LEU A C 1
ATOM 810 O O . LEU A 1 97 ? 8.615 -11.611 -7.573 1.00 68.38 97 LEU A O 1
ATOM 814 N N . PRO A 1 98 ? 8.076 -12.468 -5.564 1.00 64.62 98 PRO A N 1
ATOM 815 C CA . PRO A 1 98 ? 8.495 -13.821 -5.889 1.00 64.62 98 PRO A CA 1
ATOM 816 C C . PRO A 1 98 ? 7.838 -14.336 -7.184 1.00 64.62 98 PRO A C 1
ATOM 818 O O . PRO A 1 98 ? 6.616 -14.238 -7.317 1.00 64.62 98 PRO A O 1
ATOM 821 N N . PRO A 1 99 ? 8.603 -14.944 -8.109 1.00 61.06 99 PRO A N 1
ATOM 822 C CA . PRO A 1 99 ? 8.065 -15.475 -9.367 1.00 61.06 99 PRO A CA 1
ATOM 823 C C . PRO A 1 99 ? 7.058 -16.631 -9.174 1.00 61.06 99 PRO A C 1
ATOM 825 O O . PRO A 1 99 ? 6.317 -16.977 -10.095 1.00 61.06 99 PRO A O 1
ATOM 828 N N . ASP A 1 100 ? 6.995 -17.213 -7.971 1.00 50.69 100 ASP A N 1
ATOM 829 C CA . ASP A 1 100 ? 6.264 -18.449 -7.656 1.00 50.69 100 ASP A CA 1
ATOM 830 C C . ASP A 1 100 ? 4.754 -18.300 -7.380 1.00 50.69 100 ASP A C 1
ATOM 832 O O . ASP A 1 100 ? 4.063 -19.311 -7.267 1.00 50.69 100 ASP A O 1
ATOM 836 N N . TYR A 1 101 ? 4.178 -17.093 -7.323 1.00 50.25 101 TYR A N 1
ATOM 837 C CA . TYR A 1 101 ? 2.714 -16.964 -7.141 1.00 50.25 101 TYR A CA 1
ATOM 838 C C . TYR A 1 101 ? 1.898 -17.409 -8.363 1.00 50.25 101 TYR A C 1
ATOM 840 O O . TYR A 1 101 ? 0.685 -17.567 -8.271 1.00 50.25 101 TYR A O 1
ATOM 848 N N . SER A 1 102 ? 2.563 -17.654 -9.491 1.00 41.72 102 SER A N 1
ATOM 849 C CA . SER A 1 102 ? 1.982 -18.233 -10.703 1.00 41.72 102 SER A CA 1
ATOM 850 C C . SER A 1 102 ? 1.616 -19.723 -10.571 1.00 41.72 102 SER A C 1
ATOM 852 O O . SER A 1 102 ? 0.928 -20.246 -11.442 1.00 41.72 102 SER A O 1
ATOM 854 N N . LYS A 1 103 ? 2.036 -20.407 -9.493 1.00 39.06 103 LYS A N 1
ATOM 855 C CA . LYS A 1 103 ? 1.808 -21.852 -9.277 1.00 39.06 103 LYS A CA 1
ATOM 856 C C . LYS A 1 103 ? 0.738 -22.194 -8.236 1.00 39.06 103 LYS A C 1
ATOM 858 O O . LYS A 1 103 ? 0.523 -23.368 -7.962 1.00 39.06 103 LYS A O 1
ATOM 863 N N . LEU A 1 104 ? 0.097 -21.201 -7.620 1.00 39.53 104 LEU A N 1
ATOM 864 C CA . LEU A 1 104 ? -0.866 -21.442 -6.534 1.00 39.53 104 LEU A CA 1
ATOM 865 C C . LEU A 1 104 ? -2.251 -21.913 -7.013 1.00 39.53 104 LEU A C 1
ATOM 867 O O . LEU A 1 104 ? -3.042 -22.351 -6.186 1.00 39.53 104 LEU A O 1
ATOM 871 N N . ASP A 1 105 ? -2.490 -21.894 -8.327 1.00 33.69 105 ASP A N 1
ATOM 872 C CA . ASP A 1 105 ? -3.728 -22.353 -8.968 1.00 33.69 105 ASP A CA 1
ATOM 873 C C . ASP A 1 105 ? -3.461 -23.524 -9.948 1.00 33.69 105 AS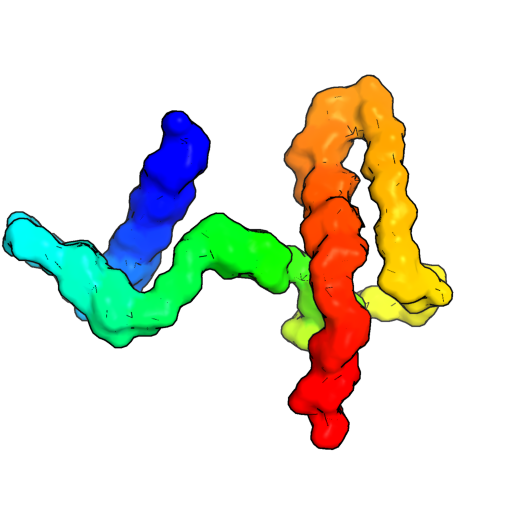P A C 1
ATOM 875 O O . ASP A 1 105 ? -3.966 -23.531 -11.072 1.00 33.69 105 ASP A O 1
ATOM 879 N N . SER A 1 106 ? -2.612 -24.490 -9.565 1.00 35.75 106 SER A N 1
ATOM 880 C CA . SER A 1 106 ? -2.426 -25.774 -10.279 1.00 35.75 106 SER A CA 1
ATOM 881 C C . SER A 1 106 ? -3.017 -26.943 -9.502 1.00 35.75 106 SER A C 1
ATOM 883 O O . SER A 1 106 ? -2.757 -27.018 -8.281 1.00 35.75 106 SER A O 1
#

Radius of gyration: 17.96 Å; Cα contacts (8 Å, |Δi|>4): 60; chains: 1; bounding box: 34×40×50 Å

Nearest PDB structures (foldseek):
  4wzs-assembly1_B  TM=3.378E-01  e=7.986E+00  Encephalitozoon cuniculi

Foldseek 3Di:
DVLVVQVVVVLVVLCVVVVDPDPDPCSSVVSCVVVVDDRSVVVVLVPQVVVCCLLVVDPNPDDPVVNPDPADDQDDDPDPVVCPDSPNVNRVSSNPDDSPVSPPVD

Sequence (106 aa):
YQKLWLEQVQCRAVHFVTRTYTREEGCVTNALRQINWPTLEKRRQVATLMYKCVTNQTAINIPSYIISSTEFIPLQPSCDTYKYSFWPRTITDWNSLPPDYSKLDS

Secondary structure (DSSP, 8-state):
-HHHHHHHHHHHHHHHHHT-----TTHHHHHHHHHTPPPHHHHHHH--HHHHHHTT-SS----GGG---SSPPPP--SSHHHHTSHHHHHHHHHHTS-GGGGGTT-

Organism: NCBI:txid46732

Mean predicted aligned error: 11.58 Å

pLDDT: mean 72.71, std 11.55, range [33.69, 87.5]